Protein AF-A0A0B6YX50-F1 (afdb_monomer_lite)

Organism: NCBI:txid1028688

Structure (mmCIF, N/CA/C/O backbone):
data_AF-A0A0B6YX50-F1
#
_entry.id   AF-A0A0B6YX50-F1
#
loop_
_atom_site.group_PDB
_atom_site.id
_atom_site.type_symbol
_atom_site.label_atom_id
_atom_site.label_alt_id
_atom_site.label_comp_id
_atom_site.label_asym_id
_atom_site.label_entity_id
_atom_site.label_seq_id
_atom_site.pdbx_PDB_ins_code
_atom_site.Cartn_x
_atom_site.Cartn_y
_atom_site.Cartn_z
_atom_site.occupancy
_atom_site.B_iso_or_equiv
_atom_site.auth_seq_id
_atom_site.auth_comp_id
_atom_site.auth_asym_id
_atom_site.auth_atom_id
_atom_site.pdbx_PDB_model_num
ATOM 1 N N . GLY A 1 1 ? -1.035 -9.094 14.575 1.00 53.06 1 GLY A N 1
ATOM 2 C CA . GLY A 1 1 ? -0.179 -7.909 14.819 1.00 53.06 1 GLY A CA 1
ATOM 3 C C . GLY A 1 1 ? -0.411 -6.921 13.693 1.00 53.06 1 GLY A C 1
ATOM 4 O O . GLY A 1 1 ? -1.347 -7.102 12.933 1.00 53.06 1 GLY A O 1
ATOM 5 N N . 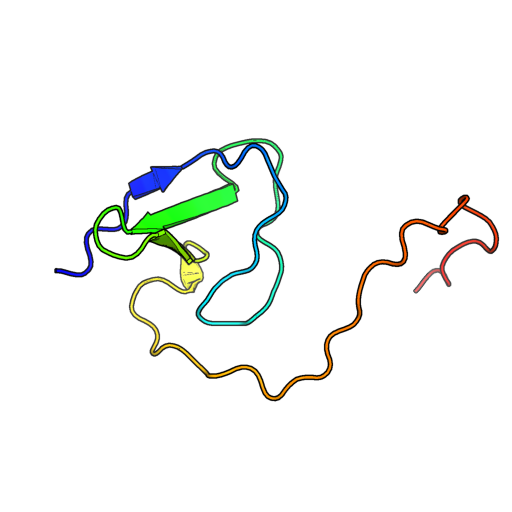ARG A 1 2 ? 0.401 -5.869 13.549 1.00 70.62 2 ARG A N 1
ATOM 6 C CA . ARG A 1 2 ? 0.470 -5.093 12.291 1.00 70.62 2 ARG A CA 1
ATOM 7 C C . ARG A 1 2 ? 1.747 -5.475 11.545 1.00 70.62 2 ARG A C 1
ATOM 9 O O . ARG A 1 2 ? 2.572 -4.614 11.260 1.00 70.62 2 ARG A O 1
ATOM 16 N N . ASN A 1 3 ? 1.959 -6.776 11.327 1.00 84.56 3 ASN A N 1
ATOM 17 C CA . ASN A 1 3 ? 3.122 -7.218 10.569 1.00 84.56 3 ASN A CA 1
ATOM 18 C C . ASN A 1 3 ? 2.891 -6.839 9.101 1.00 84.56 3 ASN A C 1
ATOM 20 O O . ASN A 1 3 ? 1.922 -7.278 8.483 1.00 84.56 3 ASN A O 1
ATOM 24 N N . LEU A 1 4 ? 3.726 -5.934 8.607 1.00 91.62 4 LEU A N 1
ATOM 25 C CA . LEU A 1 4 ? 3.663 -5.366 7.273 1.00 91.62 4 LEU A CA 1
ATOM 26 C C . LEU A 1 4 ? 5.012 -5.627 6.619 1.00 91.62 4 LEU A C 1
ATOM 28 O O . LEU A 1 4 ? 6.038 -5.164 7.114 1.00 91.62 4 LEU A O 1
ATOM 32 N N . VAL A 1 5 ? 5.005 -6.362 5.513 1.00 93.94 5 VAL A N 1
ATOM 33 C CA . VAL A 1 5 ? 6.215 -6.717 4.765 1.00 93.94 5 VAL A CA 1
ATOM 34 C C . VAL A 1 5 ? 6.225 -5.995 3.430 1.00 93.94 5 VAL A C 1
ATOM 36 O O . VAL A 1 5 ? 5.174 -5.831 2.816 1.00 93.94 5 VAL A O 1
ATOM 39 N N . MET A 1 6 ? 7.394 -5.547 2.969 1.00 94.38 6 MET A N 1
ATOM 40 C CA . MET A 1 6 ? 7.509 -5.007 1.613 1.00 94.38 6 MET A CA 1
ATOM 41 C C . MET A 1 6 ? 7.122 -6.083 0.599 1.00 94.38 6 MET A C 1
ATOM 43 O O . MET A 1 6 ? 7.585 -7.219 0.694 1.00 94.38 6 MET A O 1
ATOM 47 N N . PHE A 1 7 ? 6.284 -5.721 -0.369 1.00 94.31 7 PHE A N 1
ATOM 48 C CA . PHE A 1 7 ? 5.766 -6.663 -1.352 1.00 94.31 7 PHE A CA 1
ATOM 49 C C . PHE A 1 7 ? 5.705 -6.032 -2.744 1.00 94.31 7 PHE A C 1
ATOM 51 O O . PHE A 1 7 ? 5.380 -4.853 -2.893 1.00 94.31 7 PHE A O 1
ATOM 58 N N . THR A 1 8 ? 6.017 -6.832 -3.763 1.00 94.00 8 THR A N 1
ATOM 59 C CA . THR A 1 8 ? 5.853 -6.471 -5.174 1.00 94.00 8 THR A CA 1
ATOM 60 C C . THR A 1 8 ? 4.535 -7.054 -5.666 1.00 94.00 8 THR A C 1
ATOM 62 O O . THR A 1 8 ? 4.411 -8.260 -5.848 1.00 94.00 8 THR A O 1
ATOM 65 N N . PHE A 1 9 ? 3.546 -6.195 -5.872 1.00 92.19 9 PHE A N 1
ATOM 66 C CA . PHE A 1 9 ? 2.240 -6.548 -6.407 1.00 92.19 9 PHE A CA 1
ATOM 67 C C . PHE A 1 9 ? 2.302 -6.698 -7.932 1.00 92.19 9 PHE A C 1
ATOM 69 O O . PHE A 1 9 ? 2.735 -5.785 -8.629 1.00 92.19 9 PHE A O 1
ATOM 76 N N . GLU A 1 10 ? 1.825 -7.833 -8.453 1.00 91.12 10 GLU A N 1
ATOM 77 C CA . GLU A 1 10 ? 1.704 -8.077 -9.902 1.00 91.12 10 GLU A CA 1
ATOM 78 C C . GLU A 1 10 ? 0.605 -7.225 -10.552 1.00 91.12 10 GLU A C 1
ATOM 80 O O . GLU A 1 10 ? 0.668 -6.897 -11.735 1.00 91.12 10 GLU A O 1
ATOM 85 N N . LYS A 1 11 ? -0.425 -6.870 -9.775 1.00 89.12 11 LYS A N 1
ATOM 86 C CA . LYS A 1 11 ? -1.542 -6.025 -10.209 1.00 89.12 11 LYS A CA 1
ATOM 87 C C . LYS A 1 11 ? -1.515 -4.692 -9.464 1.00 89.12 11 LYS A C 1
ATOM 89 O O . LYS A 1 11 ? -1.123 -4.675 -8.296 1.00 89.12 11 LYS A O 1
ATOM 94 N N . PRO A 1 12 ? -1.991 -3.595 -10.083 1.00 88.75 12 PRO A N 1
ATOM 95 C CA . PRO A 1 12 ? -2.182 -2.328 -9.389 1.00 88.75 12 PRO A CA 1
ATOM 96 C C . PRO A 1 12 ? -3.045 -2.531 -8.137 1.00 88.75 12 PRO A C 1
ATOM 98 O O . PRO A 1 12 ? -4.116 -3.139 -8.202 1.00 88.75 12 PRO A O 1
ATOM 101 N N . ARG A 1 13 ? -2.565 -2.052 -6.988 1.00 91.81 13 ARG A N 1
ATOM 102 C CA . ARG A 1 13 ? -3.260 -2.143 -5.697 1.00 91.81 13 ARG A CA 1
ATOM 103 C C . ARG A 1 13 ? -3.388 -0.758 -5.085 1.00 91.81 13 ARG A C 1
ATOM 105 O O . ARG A 1 13 ? -2.500 0.079 -5.232 1.00 91.81 13 ARG A O 1
ATOM 112 N N . GLU A 1 14 ? -4.496 -0.525 -4.400 1.00 93.00 14 GLU A N 1
ATOM 113 C CA . GLU A 1 14 ? -4.759 0.709 -3.666 1.00 93.00 14 GLU A CA 1
ATOM 114 C C . GLU A 1 14 ? -4.340 0.548 -2.207 1.00 93.00 14 GLU A C 1
ATOM 116 O O . GLU A 1 14 ? -4.307 -0.555 -1.665 1.00 93.00 14 GLU A O 1
ATOM 121 N N . CYS A 1 15 ? -3.987 1.659 -1.575 1.00 92.25 15 CYS A N 1
ATOM 122 C CA . CYS A 1 15 ? -3.678 1.693 -0.161 1.00 92.25 15 CYS A CA 1
ATOM 123 C C . CYS A 1 15 ? -4.972 1.661 0.655 1.00 92.25 15 CYS A C 1
ATOM 125 O O . CYS A 1 15 ? -5.754 2.608 0.599 1.00 92.25 15 CYS A O 1
ATOM 127 N N . ASP A 1 16 ? -5.147 0.635 1.486 1.00 90.94 16 ASP A N 1
ATOM 128 C CA . ASP A 1 16 ? -6.301 0.464 2.380 1.00 90.94 16 ASP A CA 1
ATOM 129 C C . ASP A 1 16 ? -6.482 1.616 3.388 1.00 90.94 16 ASP A C 1
ATOM 131 O O . ASP A 1 16 ? -7.524 1.728 4.028 1.00 90.94 16 ASP A O 1
ATOM 135 N N . VAL A 1 17 ? -5.457 2.455 3.579 1.00 90.50 17 VAL A N 1
ATOM 136 C CA . VAL A 1 17 ? -5.501 3.601 4.499 1.00 90.50 17 VAL A CA 1
ATOM 137 C C . VAL A 1 17 ? -5.968 4.880 3.816 1.00 90.50 17 VAL A C 1
ATOM 139 O O . VAL A 1 17 ? -6.737 5.622 4.415 1.00 90.50 17 VAL A O 1
ATOM 142 N N . CYS A 1 18 ? -5.476 5.179 2.612 1.00 90.19 18 CYS A N 1
ATOM 143 C CA . CYS A 1 18 ? -5.723 6.467 1.952 1.00 90.19 18 CYS A CA 1
ATOM 144 C C . CYS A 1 18 ? -6.528 6.359 0.650 1.00 90.19 18 CYS A C 1
ATOM 146 O O . CYS A 1 18 ? -6.814 7.386 0.039 1.00 90.19 18 CYS A O 1
ATOM 148 N N . GLY A 1 19 ? -6.849 5.143 0.200 1.00 88.50 19 GLY A N 1
ATOM 149 C CA . GLY A 1 19 ? -7.585 4.871 -1.037 1.00 88.50 19 GLY A CA 1
ATOM 150 C C . GLY A 1 19 ? -6.822 5.205 -2.322 1.00 88.50 19 GLY A C 1
ATOM 151 O O . GLY A 1 19 ? -7.397 5.163 -3.399 1.00 88.50 19 GLY A O 1
ATOM 152 N N . LYS A 1 20 ? -5.537 5.575 -2.242 1.00 89.69 20 LYS A N 1
ATOM 153 C CA . LYS A 1 20 ? -4.728 5.939 -3.417 1.00 89.69 20 LYS A CA 1
ATOM 154 C C . LYS A 1 20 ? -3.902 4.756 -3.903 1.00 89.69 20 LYS A C 1
ATOM 156 O O . LYS A 1 20 ? -3.436 3.950 -3.100 1.00 89.69 20 LYS A O 1
ATOM 161 N N . LEU A 1 21 ? -3.632 4.715 -5.205 1.00 91.38 21 LEU A N 1
ATOM 162 C CA . LEU A 1 21 ? -2.795 3.692 -5.829 1.00 91.38 21 LEU A CA 1
ATOM 163 C C . LEU A 1 21 ? -1.382 3.619 -5.208 1.00 91.38 21 LEU A C 1
ATOM 165 O O . LEU A 1 21 ? -0.728 4.642 -4.969 1.00 91.38 21 LEU A O 1
ATOM 169 N N . LEU A 1 22 ? -0.891 2.400 -4.981 1.00 93.19 22 LEU A N 1
ATOM 170 C CA . LEU A 1 22 ? 0.507 2.111 -4.665 1.00 93.19 22 LEU A CA 1
ATOM 171 C C . LEU A 1 22 ? 1.354 2.307 -5.930 1.00 93.19 22 LEU A C 1
ATOM 173 O O . LEU A 1 22 ? 1.170 1.611 -6.926 1.00 93.19 22 LEU A O 1
ATOM 177 N N . ARG A 1 23 ? 2.248 3.299 -5.916 1.00 90.69 23 ARG A N 1
ATOM 178 C CA . ARG A 1 23 ? 3.043 3.698 -7.087 1.00 90.69 23 ARG A CA 1
ATOM 179 C C . ARG A 1 23 ? 4.348 2.903 -7.161 1.00 90.69 23 ARG A C 1
ATOM 181 O O . ARG A 1 23 ? 4.931 2.591 -6.128 1.00 90.69 23 ARG A O 1
ATOM 188 N N . GLY A 1 24 ? 4.839 2.674 -8.377 1.00 88.56 24 GLY A N 1
ATOM 189 C CA . GLY A 1 24 ? 6.118 2.007 -8.641 1.00 88.56 24 GLY A CA 1
ATOM 190 C C . GLY A 1 24 ? 5.958 0.690 -9.399 1.00 88.56 24 GLY A C 1
ATOM 191 O O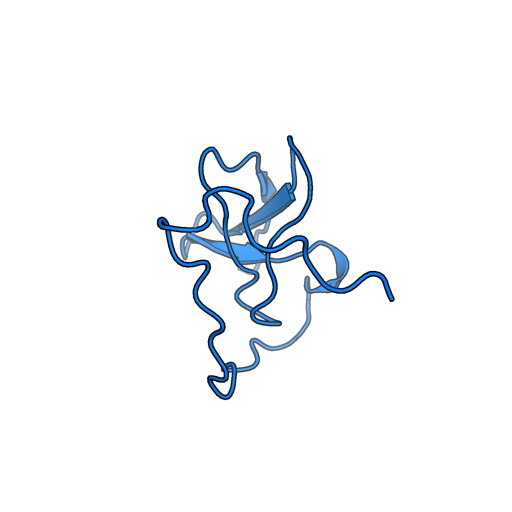 . GLY A 1 24 ? 4.858 0.159 -9.510 1.00 88.56 24 GLY A O 1
ATOM 192 N N . ILE A 1 25 ? 7.067 0.176 -9.936 1.00 87.44 25 ILE A N 1
ATOM 193 C CA . ILE A 1 25 ? 7.099 -1.096 -10.682 1.00 87.44 25 ILE A CA 1
ATOM 194 C C . ILE A 1 25 ? 7.358 -2.271 -9.737 1.00 87.44 25 ILE A C 1
ATOM 196 O O . ILE A 1 25 ? 6.747 -3.322 -9.887 1.00 87.44 25 ILE A O 1
ATOM 200 N N . PHE A 1 26 ? 8.188 -2.070 -8.713 1.00 90.88 26 PHE A N 1
ATOM 201 C CA . PHE A 1 26 ? 8.529 -3.060 -7.691 1.00 90.88 26 PHE A CA 1
ATOM 202 C C . PHE A 1 26 ? 8.350 -2.458 -6.301 1.00 90.88 26 PHE A C 1
ATOM 204 O O . PHE A 1 26 ? 8.457 -1.239 -6.152 1.00 90.88 26 PHE A O 1
ATOM 211 N N . TYR A 1 27 ? 8.086 -3.304 -5.302 1.00 91.44 27 TYR A N 1
ATOM 212 C CA . TYR A 1 27 ? 7.947 -2.907 -3.896 1.00 91.44 27 TYR A CA 1
ATOM 213 C C . TYR A 1 27 ? 7.055 -1.671 -3.696 1.00 91.44 27 TYR A C 1
ATOM 215 O O . TYR A 1 27 ? 7.420 -0.718 -3.008 1.00 91.44 27 TYR A O 1
ATOM 223 N N . GLN A 1 28 ? 5.876 -1.674 -4.328 1.00 94.19 28 GLN A N 1
ATOM 224 C CA . GLN A 1 28 ? 5.003 -0.493 -4.405 1.00 94.19 28 GLN A CA 1
ATOM 225 C C . GLN A 1 28 ? 4.403 -0.135 -3.035 1.00 94.19 28 GLN A C 1
ATOM 227 O O . GLN A 1 28 ? 3.985 1.001 -2.796 1.00 94.19 28 GLN A O 1
ATOM 232 N N . GLY A 1 29 ? 4.359 -1.106 -2.120 1.00 94.75 29 GLY A N 1
ATOM 233 C CA . GLY A 1 29 ? 3.898 -0.912 -0.756 1.00 94.75 29 GLY A CA 1
ATOM 234 C C . GLY A 1 29 ? 4.176 -2.108 0.144 1.00 94.75 29 GLY A C 1
ATOM 235 O O . GLY A 1 29 ? 5.006 -2.971 -0.148 1.00 94.75 29 GLY A O 1
ATOM 236 N N . TYR A 1 30 ? 3.464 -2.128 1.264 1.00 95.38 30 TYR A N 1
ATOM 237 C CA . TYR A 1 30 ? 3.572 -3.157 2.282 1.00 95.38 30 TYR A CA 1
ATOM 238 C C . TYR A 1 30 ? 2.296 -3.982 2.340 1.00 95.38 30 TYR A C 1
ATOM 240 O O . TYR A 1 30 ? 1.202 -3.421 2.337 1.00 95.38 30 TYR A O 1
ATOM 248 N N . LEU A 1 31 ? 2.445 -5.299 2.431 1.00 94.38 31 LEU A N 1
ATOM 249 C CA . LEU A 1 31 ? 1.357 -6.256 2.562 1.00 94.38 31 LEU A CA 1
ATOM 250 C C . LEU A 1 31 ? 1.292 -6.780 3.995 1.00 94.38 31 LEU A C 1
ATOM 252 O O . LEU A 1 31 ? 2.309 -7.140 4.586 1.00 94.38 31 LEU A O 1
ATOM 256 N N . CYS A 1 32 ? 0.085 -6.861 4.541 1.00 92.50 32 CYS A N 1
ATOM 257 C CA . CYS A 1 32 ? -0.172 -7.611 5.760 1.00 92.50 32 CYS A CA 1
ATOM 258 C C . CYS A 1 32 ? -0.522 -9.058 5.385 1.00 92.50 32 CYS A C 1
ATOM 260 O O . CYS A 1 32 ? -1.602 -9.268 4.832 1.00 92.50 32 CYS A O 1
ATOM 262 N N . PRO A 1 33 ? 0.320 -10.064 5.682 1.00 88.94 33 PRO A N 1
ATOM 263 C CA . PRO A 1 33 ? 0.029 -11.452 5.320 1.00 88.94 33 PRO A CA 1
ATOM 264 C C . PRO A 1 33 ? -1.216 -11.995 6.036 1.00 88.94 33 PRO A C 1
ATOM 266 O O . PRO A 1 33 ? -1.918 -12.829 5.475 1.00 88.94 33 PRO A O 1
ATOM 269 N N . GLU A 1 34 ? -1.531 -11.470 7.227 1.00 89.56 34 GLU A N 1
ATOM 270 C CA . GLU A 1 34 ? -2.694 -11.874 8.031 1.00 89.56 34 GLU A CA 1
ATOM 271 C C . GLU A 1 34 ? -4.032 -11.457 7.384 1.00 89.56 34 GLU A C 1
ATOM 273 O O . GLU A 1 34 ? -5.000 -12.204 7.442 1.00 89.56 34 GLU A O 1
ATOM 278 N N . ASN A 1 35 ? -4.098 -10.270 6.765 1.00 87.94 35 ASN A N 1
ATOM 279 C CA . ASN A 1 35 ? -5.360 -9.674 6.289 1.00 87.94 35 ASN A CA 1
ATOM 280 C C . ASN A 1 35 ? -5.349 -9.277 4.804 1.00 87.94 35 ASN A C 1
ATOM 282 O O . ASN A 1 35 ? -6.300 -8.663 4.329 1.00 87.94 35 ASN A O 1
ATOM 286 N N . GLN A 1 36 ? -4.255 -9.541 4.085 1.00 89.56 36 GLN A N 1
ATOM 287 C CA . GLN A 1 36 ? -4.042 -9.173 2.676 1.00 89.56 36 GLN A CA 1
ATOM 288 C C . GLN A 1 36 ? -4.204 -7.672 2.360 1.00 89.56 36 GLN A C 1
ATOM 290 O O . GLN A 1 36 ? -4.355 -7.284 1.198 1.00 89.56 36 GLN A O 1
ATOM 295 N N . LYS A 1 37 ? -4.133 -6.821 3.391 1.00 91.06 37 LYS A N 1
ATOM 296 C CA . LYS A 1 37 ? -4.209 -5.362 3.267 1.00 91.06 37 LYS A CA 1
ATOM 297 C C . LYS A 1 37 ? -2.903 -4.796 2.744 1.00 91.06 37 LYS A C 1
ATOM 299 O O . LYS A 1 37 ? -1.836 -5.176 3.230 1.00 91.06 37 LYS A O 1
ATOM 304 N N . ALA A 1 38 ? -3.003 -3.864 1.808 1.00 93.00 38 ALA A N 1
ATOM 305 C CA . ALA A 1 38 ? -1.871 -3.220 1.171 1.00 93.00 38 ALA A CA 1
ATOM 306 C C . ALA A 1 38 ? -1.816 -1.741 1.577 1.00 93.00 38 ALA A C 1
ATOM 308 O O . ALA A 1 38 ? -2.825 -1.041 1.553 1.00 93.00 38 ALA A O 1
ATOM 309 N N . VAL A 1 39 ? -0.648 -1.242 1.981 1.00 94.25 39 VAL A N 1
ATOM 310 C CA . VAL A 1 39 ? -0.495 0.146 2.453 1.00 94.25 39 VAL A CA 1
ATOM 311 C C . VAL A 1 39 ? 0.790 0.791 1.946 1.00 94.25 39 VAL A C 1
ATOM 313 O O . VAL A 1 39 ? 1.801 0.120 1.736 1.00 94.25 39 VAL A O 1
ATOM 316 N N . HIS A 1 40 ? 0.786 2.116 1.772 1.00 94.75 40 HIS A N 1
ATOM 317 C CA . HIS A 1 40 ? 2.025 2.868 1.539 1.00 94.75 40 HIS A CA 1
ATOM 318 C C . HIS A 1 40 ? 2.919 2.834 2.778 1.00 94.75 40 HIS A C 1
ATOM 320 O O . HIS A 1 40 ? 2.420 2.788 3.902 1.00 94.75 40 HIS A O 1
ATOM 326 N N . LYS A 1 41 ? 4.230 3.018 2.581 1.00 92.25 41 LYS A N 1
ATOM 327 C CA . LYS A 1 41 ? 5.203 3.220 3.669 1.00 92.25 41 LYS A CA 1
ATOM 328 C C . LYS A 1 41 ? 4.777 4.312 4.657 1.00 92.25 41 LYS A C 1
ATOM 330 O O . LYS A 1 41 ? 4.890 4.133 5.861 1.00 92.25 41 LYS A O 1
ATOM 335 N N . GLU A 1 42 ? 4.278 5.437 4.148 1.00 91.81 42 GLU A N 1
ATOM 336 C CA . GLU A 1 42 ? 3.836 6.576 4.970 1.00 91.81 42 GLU A CA 1
ATOM 337 C C . GLU A 1 42 ? 2.467 6.344 5.637 1.00 91.81 42 GLU A C 1
ATOM 339 O O . GLU A 1 42 ? 2.080 7.044 6.570 1.00 91.81 42 GLU A O 1
ATOM 344 N N . CYS A 1 43 ? 1.709 5.357 5.158 1.00 91.56 43 CYS A N 1
ATOM 345 C CA . CYS A 1 43 ? 0.422 4.979 5.732 1.00 91.56 43 CYS A CA 1
ATOM 346 C C . CYS A 1 43 ? 0.556 3.939 6.853 1.00 91.56 43 CYS A C 1
ATOM 348 O O . CYS A 1 43 ? -0.417 3.664 7.554 1.00 91.56 43 CYS A O 1
ATOM 350 N N . ILE A 1 44 ? 1.751 3.376 7.055 1.00 90.00 44 ILE A N 1
ATOM 351 C CA . ILE A 1 44 ? 2.034 2.465 8.164 1.00 90.00 44 ILE A CA 1
ATOM 352 C C . ILE A 1 44 ? 1.805 3.197 9.490 1.00 90.00 44 ILE A C 1
ATOM 354 O O . ILE A 1 44 ? 2.348 4.271 9.725 1.00 90.00 44 ILE A O 1
ATOM 358 N N . GLY A 1 45 ? 0.989 2.606 10.365 1.00 86.31 45 GLY A N 1
ATOM 359 C CA . GLY A 1 45 ? 0.661 3.173 11.677 1.00 86.31 45 GLY A CA 1
ATOM 360 C C . GLY A 1 45 ? -0.500 4.172 11.674 1.00 86.31 45 GLY A C 1
ATOM 361 O O . GLY A 1 45 ? -0.986 4.518 12.749 1.00 86.31 45 GLY A O 1
ATOM 362 N N . LYS A 1 46 ? -1.004 4.582 10.503 1.00 88.25 46 LYS A N 1
ATOM 363 C CA . LYS A 1 46 ? -2.211 5.411 10.401 1.00 88.25 46 LYS A CA 1
ATOM 364 C C . LYS A 1 46 ? -3.479 4.546 10.538 1.00 88.25 46 LYS A C 1
ATOM 366 O O . LYS A 1 46 ? -3.467 3.367 10.165 1.00 88.25 46 LYS A O 1
ATOM 371 N N . PRO A 1 47 ? -4.578 5.090 11.092 1.00 81.62 47 PRO A N 1
ATOM 372 C CA . PRO A 1 47 ? -5.861 4.397 11.096 1.00 81.62 47 PRO A CA 1
ATOM 373 C C . PRO A 1 47 ? -6.357 4.208 9.659 1.00 81.62 47 PRO A C 1
ATOM 375 O O . PRO A 1 47 ? -6.169 5.085 8.818 1.00 81.62 47 PRO A O 1
ATOM 378 N N . PHE A 1 48 ? -6.997 3.071 9.378 1.00 78.38 48 PHE A N 1
ATOM 379 C CA . PHE A 1 48 ? -7.653 2.855 8.091 1.00 78.38 48 PHE A CA 1
ATOM 380 C C . PHE A 1 48 ? -8.786 3.872 7.952 1.00 78.38 48 PHE A C 1
ATOM 382 O O . PHE A 1 48 ? -9.773 3.787 8.686 1.00 78.38 48 PHE A O 1
ATOM 389 N N . MET A 1 49 ? -8.639 4.848 7.055 1.00 69.38 49 MET A N 1
ATOM 390 C CA . MET A 1 49 ? -9.762 5.704 6.701 1.00 69.38 49 MET A CA 1
ATOM 391 C C . MET A 1 49 ? -10.607 4.945 5.693 1.00 69.38 49 MET A C 1
ATOM 393 O O . MET A 1 49 ? -10.108 4.532 4.651 1.00 69.38 49 MET A O 1
ATOM 397 N N . GLN A 1 50 ? -11.883 4.738 6.013 1.00 59.38 50 GLN A N 1
ATOM 398 C CA . GLN A 1 50 ? -12.836 4.269 5.016 1.00 59.38 50 GLN A CA 1
ATOM 399 C C . GLN A 1 50 ? -12.919 5.366 3.948 1.00 59.38 50 GLN A C 1
ATOM 401 O O . GLN A 1 50 ? -13.300 6.492 4.289 1.00 59.38 50 GLN A O 1
ATOM 406 N N . PRO A 1 51 ? -12.502 5.109 2.696 1.00 57.47 51 PRO A N 1
ATOM 407 C CA . PRO A 1 51 ? -12.551 6.143 1.680 1.00 57.47 51 PRO A CA 1
ATOM 408 C C . PRO A 1 51 ? -14.021 6.498 1.440 1.00 57.47 51 PRO A C 1
ATOM 410 O O . PRO A 1 51 ? -14.817 5.645 1.054 1.00 57.47 51 PRO A O 1
ATOM 413 N N . ASN A 1 52 ? -14.393 7.757 1.688 1.00 55.38 52 ASN A N 1
ATOM 414 C CA . ASN A 1 52 ? -15.624 8.309 1.132 1.00 55.38 52 ASN A CA 1
ATOM 415 C C . ASN A 1 52 ? -15.449 8.297 -0.391 1.00 55.38 52 ASN A C 1
ATOM 417 O O . ASN A 1 52 ? -14.572 8.966 -0.936 1.00 55.38 52 ASN A O 1
ATOM 421 N N . VAL A 1 53 ? -16.199 7.411 -1.037 1.00 55.22 53 VAL A N 1
ATOM 422 C CA . VAL A 1 53 ? -15.982 6.937 -2.401 1.00 55.22 53 VAL A CA 1
ATOM 423 C C . VAL A 1 53 ? -16.268 8.054 -3.409 1.00 55.22 53 VAL A C 1
ATOM 425 O O . VAL A 1 53 ? -17.401 8.230 -3.838 1.00 55.22 53 VAL A O 1
ATOM 428 N N . THR A 1 54 ? -15.227 8.751 -3.864 1.00 55.25 54 THR A N 1
ATOM 429 C CA . THR A 1 54 ? -15.194 9.305 -5.227 1.00 55.25 54 THR A CA 1
ATOM 430 C C . THR A 1 54 ? -14.232 8.441 -6.033 1.00 55.25 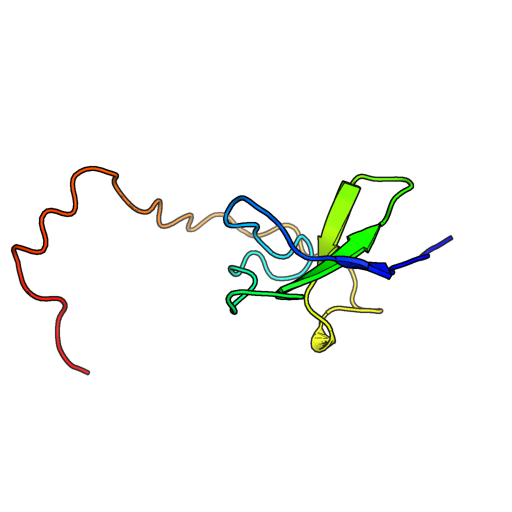54 THR A C 1
ATOM 432 O O . THR A 1 54 ? -13.095 8.813 -6.313 1.00 55.25 54 THR A O 1
ATOM 435 N N . GLN A 1 55 ? -14.651 7.203 -6.299 1.00 56.91 55 GLN A N 1
ATOM 436 C CA . GLN A 1 55 ? -13.857 6.228 -7.036 1.00 56.91 55 GLN A CA 1
ATOM 437 C C . GLN A 1 55 ? -13.816 6.645 -8.505 1.00 56.9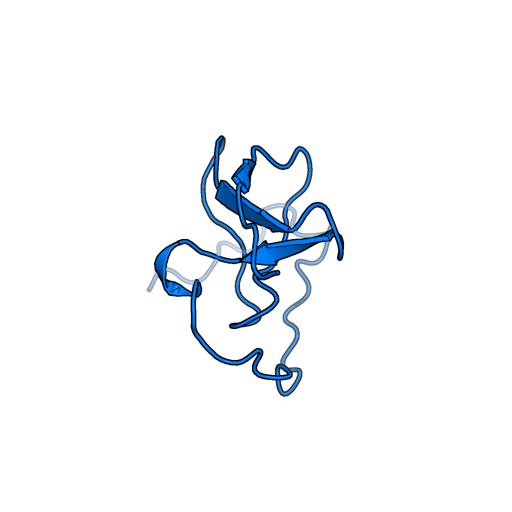1 55 GLN A C 1
ATOM 439 O O . GLN A 1 55 ? -14.760 6.425 -9.256 1.00 56.91 55 GLN A O 1
ATOM 444 N N . VAL A 1 56 ? -12.717 7.267 -8.920 1.00 57.75 56 VAL A N 1
ATOM 445 C CA . VAL A 1 56 ? -12.409 7.432 -10.340 1.00 57.75 56 VAL A CA 1
ATOM 446 C C . VAL A 1 56 ? -11.871 6.100 -10.854 1.00 57.75 56 VAL A C 1
ATOM 448 O O . VAL A 1 56 ? -10.705 5.758 -10.675 1.00 57.75 56 VAL A O 1
ATOM 451 N N . THR A 1 57 ? -12.747 5.282 -11.431 1.00 56.88 57 THR A N 1
ATOM 452 C CA . THR A 1 57 ? -12.329 4.040 -12.082 1.00 56.88 57 THR A CA 1
ATOM 453 C C . THR A 1 57 ? -11.558 4.391 -13.350 1.00 56.88 57 THR A C 1
ATOM 455 O O . THR A 1 57 ? -12.057 5.127 -14.199 1.00 56.88 57 THR A O 1
ATOM 458 N N . ALA A 1 58 ? -10.343 3.863 -13.503 1.00 57.38 58 ALA A N 1
ATOM 459 C CA . ALA A 1 58 ? -9.661 3.906 -14.790 1.00 57.38 58 ALA A CA 1
ATOM 460 C C . ALA A 1 58 ? -10.476 3.068 -15.788 1.00 57.38 58 ALA A C 1
ATOM 462 O O . ALA A 1 58 ? -10.519 1.838 -15.696 1.00 57.38 58 ALA A O 1
ATOM 463 N N . GLU A 1 59 ? -11.173 3.731 -16.710 1.00 61.16 59 GLU A N 1
ATOM 464 C CA . GLU A 1 59 ? -11.913 3.041 -17.758 1.00 61.16 59 GLU A CA 1
ATOM 465 C C . GLU A 1 59 ? -10.908 2.347 -18.689 1.00 61.16 59 GLU A C 1
ATOM 467 O O . GLU A 1 59 ? -9.975 2.951 -19.220 1.00 61.16 59 GLU A O 1
ATOM 472 N N . LYS A 1 60 ? -11.095 1.041 -18.892 1.00 60.28 60 LYS A N 1
ATOM 473 C CA . LYS A 1 60 ? -10.255 0.185 -19.759 1.00 60.28 60 LYS A CA 1
ATOM 474 C C . LYS A 1 60 ? -10.299 0.600 -21.241 1.00 60.28 60 LYS A C 1
ATOM 476 O O . LYS A 1 60 ? -9.614 0.016 -22.072 1.00 60.28 60 LYS A O 1
ATOM 481 N N . THR A 1 61 ? -11.141 1.569 -21.571 1.00 58.62 61 THR A N 1
ATOM 482 C CA . THR A 1 61 ? -11.361 2.178 -22.886 1.00 58.62 61 THR A CA 1
ATOM 483 C C . THR A 1 61 ? -10.468 3.388 -23.137 1.00 58.62 61 THR A C 1
ATOM 485 O O . THR A 1 61 ? -10.554 3.944 -24.233 1.00 58.62 61 THR A O 1
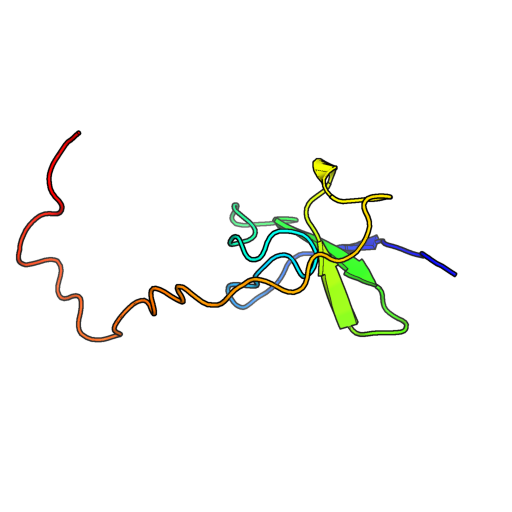ATOM 488 N N . TYR A 1 62 ? -9.618 3.811 -22.187 1.00 59.91 62 TYR A N 1
ATO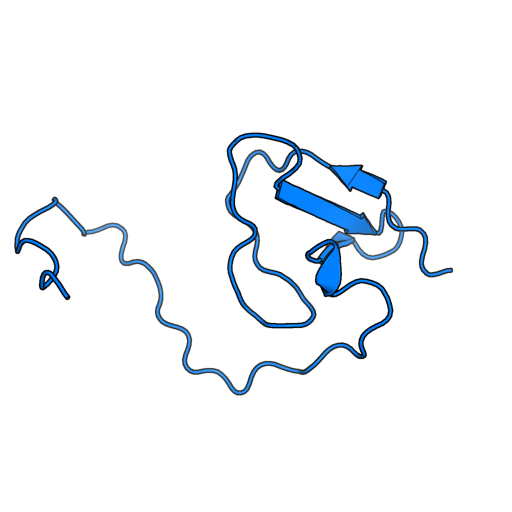M 489 C CA . TYR A 1 62 ? -8.643 4.861 -22.472 1.00 59.91 62 TYR A CA 1
ATOM 490 C C . TYR A 1 62 ? -7.748 4.381 -23.631 1.00 59.91 62 TYR A C 1
ATOM 492 O O . TYR A 1 62 ? -6.896 3.506 -23.502 1.00 59.91 62 TYR A O 1
ATOM 500 N N . ARG A 1 63 ? -8.000 4.918 -24.825 1.00 66.88 63 ARG A N 1
ATOM 501 C CA . ARG A 1 63 ? -7.228 4.623 -26.041 1.00 66.88 63 ARG A CA 1
ATOM 502 C C . ARG A 1 63 ? -6.129 5.661 -26.284 1.00 66.88 63 ARG A C 1
ATOM 504 O O . ARG A 1 63 ? -5.618 5.755 -27.391 1.00 66.88 63 ARG A O 1
ATOM 511 N N . GLY A 1 64 ? -5.808 6.482 -25.279 1.00 62.00 64 GLY A N 1
ATOM 512 C CA . GLY A 1 64 ? -4.890 7.620 -25.425 1.00 62.00 64 GLY A CA 1
ATOM 513 C C . GLY A 1 64 ? -5.467 8.807 -26.213 1.00 62.00 64 GLY A C 1
ATOM 514 O O . GLY A 1 64 ? -4.749 9.765 -26.475 1.00 62.00 64 GLY A O 1
ATOM 515 N N . HIS A 1 65 ? -6.756 8.768 -26.559 1.00 59.03 65 HIS A N 1
ATOM 516 C CA . HIS A 1 65 ? -7.494 9.866 -27.178 1.00 59.03 65 HIS A CA 1
ATOM 517 C C . HIS A 1 65 ? -8.781 10.106 -26.376 1.00 59.03 65 HIS A C 1
ATOM 519 O O . HIS A 1 65 ? -9.571 9.167 -26.257 1.00 59.03 65 HIS A O 1
ATOM 525 N N . PRO A 1 66 ? -9.031 11.311 -25.835 1.00 62.09 66 PRO A N 1
ATOM 526 C CA . PRO A 1 66 ? -8.240 12.539 -25.946 1.00 62.09 66 PRO A CA 1
ATOM 527 C C . PRO A 1 66 ? -7.034 12.585 -24.990 1.00 62.09 66 PRO A C 1
ATOM 529 O O . PRO A 1 66 ? -6.980 11.878 -23.985 1.00 62.09 66 PRO A O 1
ATOM 532 N N . VAL A 1 67 ? -6.057 13.428 -25.336 1.00 59.75 67 VAL A N 1
ATOM 533 C CA . VAL A 1 67 ? -4.868 13.717 -24.519 1.00 59.75 67 VAL A CA 1
ATOM 534 C C . VAL A 1 67 ? -5.322 14.227 -23.142 1.00 59.75 67 VAL A C 1
ATOM 536 O O . VAL A 1 67 ? -6.197 15.097 -23.098 1.00 59.75 67 VAL A O 1
ATOM 539 N N . PRO A 1 68 ? -4.781 13.708 -22.021 1.00 70.38 68 PRO A N 1
ATOM 540 C CA . PRO A 1 68 ? -5.122 14.224 -20.701 1.00 70.38 68 PRO A CA 1
ATOM 541 C C . PRO A 1 68 ? -4.768 15.716 -20.623 1.00 70.38 68 PRO A C 1
ATOM 543 O O . PRO A 1 68 ? -3.721 16.105 -21.146 1.00 70.38 68 PRO A O 1
ATOM 546 N N . PRO A 1 69 ? -5.606 16.558 -19.992 1.00 65.69 69 PRO A N 1
ATOM 547 C CA . PRO A 1 69 ? -5.305 17.976 -19.860 1.00 65.69 69 PRO A CA 1
ATOM 548 C C . PRO A 1 69 ? -3.965 18.128 -19.135 1.00 65.69 69 PRO A C 1
ATOM 550 O O . PRO A 1 69 ? -3.796 17.658 -18.008 1.00 65.69 69 PRO A O 1
ATOM 553 N N . SER A 1 70 ? -2.996 18.729 -19.821 1.00 57.81 70 SER A N 1
ATOM 554 C CA . SER A 1 70 ? -1.728 19.137 -19.230 1.00 57.81 70 SER A CA 1
ATOM 555 C C . SER A 1 70 ? -2.024 20.175 -18.152 1.00 57.81 70 SER A C 1
ATOM 557 O O . SER A 1 70 ? -2.642 21.198 -18.455 1.00 57.81 70 SER A O 1
ATOM 559 N N . SER A 1 71 ? -1.637 19.878 -16.910 1.00 52.34 71 SER A N 1
ATOM 560 C CA . SER A 1 71 ? -1.645 20.858 -15.822 1.00 52.34 71 SER A CA 1
ATOM 561 C C . SER A 1 71 ? -0.610 21.950 -16.048 1.00 52.34 71 SER A C 1
ATOM 563 O O . SER A 1 71 ? 0.415 21.667 -16.707 1.00 52.34 71 SER A O 1
#

Sequence (71 aa):
GRNLVMFTFEKPRECDVCGKLLRGIFYQGYLCPENQKAVHKECIGKPFMQPNVTQVTAEKTYRGHPVPPSS

Secondary structure (DSSP, 8-state):
----EEE--SS--B-TTT--B--SSS--EEE-TTT--EE-GGGTTS-------------TT--S-SPPPP-

InterPro domains:
  IPR002219 Protein kinase C-like, phorbol ester/diacylglycerol-binding domain [PF00130] (5-46)
  IPR002219 Protein kinase C-like, phorbol ester/diacylglycerol-binding domain [PS50081] (1-43)
  IPR046349 C1-like domain superfamily [SSF57889] (4-46)

Foldseek 3Di:
DQDWAQFFDPDWDAAQAARHTQDDRGSSFTADPVPRGTHHPVCVPPDRDPDPDPDPDPPPPPPCPPPPDDD

Radius of gyration: 14.37 Å; chains: 1; bounding box: 24×33×42 Å

pLDDT: mean 79.94, std 15.21, range [52.34, 95.38]